Protein AF-G9L2N4-F1 (afdb_monomer)

pLDDT: mean 90.97, std 7.35, range [56.84, 98.19]

Mean predicted aligned error: 5.91 Å

Sequence (93 aa):
MLDFLAENNLCGQAILRIVSCGNAIIAELLRLSEFIPAVFRYRDRADQQKYGDIIFDFSYFKGPELWESKLEAKPELQDLDEEFRENNIEIVT

Structure (mmCIF, N/CA/C/O backbone):
data_AF-G9L2N4-F1
#
_entry.id   AF-G9L2N4-F1
#
loop_
_atom_site.group_PDB
_atom_site.id
_atom_site.type_symbol
_atom_site.label_atom_id
_atom_site.label_alt_id
_atom_site.label_comp_id
_atom_site.label_asym_id
_atom_site.label_entity_id
_atom_site.label_seq_id
_atom_site.pdbx_PDB_ins_code
_atom_site.Cartn_x
_atom_site.Cartn_y
_atom_site.Cartn_z
_atom_site.occupancy
_atom_site.B_iso_or_equiv
_atom_site.auth_seq_id
_atom_site.auth_comp_id
_atom_site.auth_asym_id
_atom_site.auth_atom_id
_atom_site.pdbx_PDB_model_num
ATOM 1 N N . MET A 1 1 ? 19.573 9.340 -40.485 1.00 56.84 1 MET A N 1
ATOM 2 C CA . MET A 1 1 ? 18.995 9.677 -39.168 1.00 56.84 1 MET A CA 1
ATOM 3 C C . MET A 1 1 ? 19.626 8.701 -38.188 1.00 56.84 1 MET A C 1
ATOM 5 O O . MET A 1 1 ? 19.553 7.513 -38.465 1.00 56.84 1 MET A O 1
ATOM 9 N N . LEU A 1 2 ? 20.373 9.168 -37.180 1.00 63.22 2 LEU A N 1
ATOM 10 C CA . LEU A 1 2 ? 20.918 8.269 -36.153 1.00 63.22 2 LEU A CA 1
ATOM 11 C C . LEU A 1 2 ? 19.736 7.588 -35.462 1.00 63.22 2 LEU A C 1
ATOM 13 O O . LEU A 1 2 ? 18.797 8.278 -35.065 1.00 63.22 2 LEU A O 1
ATOM 17 N N . ASP A 1 3 ? 19.760 6.259 -35.393 1.00 85.75 3 ASP A N 1
ATOM 18 C CA . ASP A 1 3 ? 18.704 5.496 -34.740 1.00 85.75 3 ASP A CA 1
ATOM 19 C C . ASP A 1 3 ? 18.671 5.875 -33.255 1.00 85.75 3 ASP A C 1
ATOM 21 O O . ASP A 1 3 ? 19.663 5.772 -32.528 1.00 85.75 3 ASP A O 1
ATOM 25 N N . PHE A 1 4 ? 17.529 6.405 -32.828 1.00 85.06 4 PHE A N 1
ATOM 26 C CA . PHE A 1 4 ? 17.346 6.908 -31.477 1.00 85.06 4 PHE A CA 1
ATOM 27 C C . PHE A 1 4 ? 17.476 5.787 -30.442 1.00 85.06 4 PHE A C 1
ATOM 29 O O . PHE A 1 4 ? 17.983 6.031 -29.352 1.00 85.06 4 PHE A O 1
ATOM 36 N N . LEU A 1 5 ? 17.081 4.562 -30.796 1.00 85.94 5 LEU A N 1
ATOM 37 C CA . LEU A 1 5 ? 17.132 3.399 -29.910 1.00 85.94 5 LEU A CA 1
ATOM 38 C C . LEU A 1 5 ? 18.411 2.572 -30.080 1.00 85.94 5 LEU A C 1
ATOM 40 O O . LEU A 1 5 ? 18.528 1.508 -29.474 1.00 85.94 5 LEU A O 1
ATOM 44 N N . ALA A 1 6 ? 19.384 3.051 -30.861 1.00 92.06 6 ALA A N 1
ATOM 45 C CA . ALA A 1 6 ? 20.669 2.378 -30.991 1.00 92.06 6 ALA A CA 1
ATOM 46 C C . ALA A 1 6 ? 21.353 2.206 -29.624 1.00 92.06 6 ALA A C 1
ATOM 48 O O . ALA A 1 6 ? 21.268 3.069 -28.747 1.00 92.06 6 ALA A O 1
ATOM 49 N N . GLU A 1 7 ? 22.074 1.100 -29.442 1.00 88.62 7 GLU A N 1
ATOM 50 C CA . GLU A 1 7 ? 22.755 0.779 -28.177 1.00 88.62 7 GLU A CA 1
ATOM 51 C C . GLU A 1 7 ? 23.817 1.817 -27.786 1.00 88.62 7 GLU A C 1
ATOM 53 O O . GLU A 1 7 ? 24.052 2.067 -26.606 1.00 88.62 7 GLU A O 1
ATOM 58 N N . ASN A 1 8 ? 24.433 2.468 -28.776 1.00 92.81 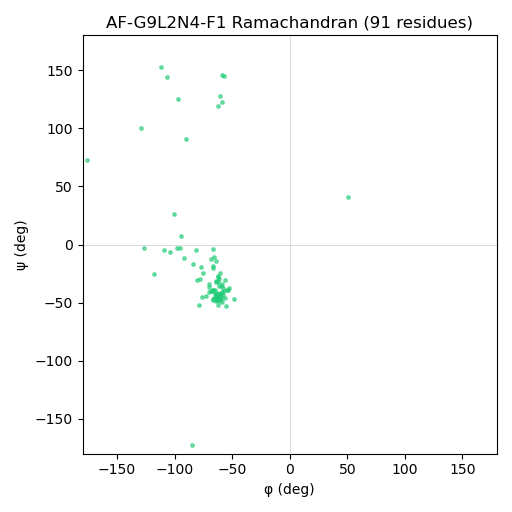8 ASN A N 1
ATOM 59 C CA . ASN A 1 8 ? 25.424 3.522 -28.565 1.00 92.81 8 ASN A CA 1
ATOM 60 C C . A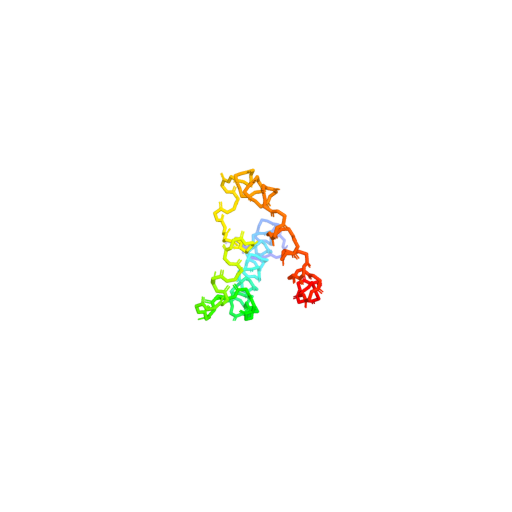SN A 1 8 ? 24.804 4.904 -28.282 1.00 92.81 8 ASN A C 1
ATOM 62 O O . ASN A 1 8 ? 25.534 5.853 -27.988 1.00 92.81 8 ASN A O 1
ATOM 66 N N . ASN A 1 9 ? 23.477 5.040 -28.352 1.00 94.06 9 ASN A N 1
ATOM 67 C CA . ASN A 1 9 ? 22.777 6.269 -28.011 1.00 94.06 9 ASN A CA 1
ATOM 68 C C . ASN A 1 9 ? 22.397 6.268 -26.525 1.00 94.06 9 ASN A C 1
ATOM 70 O O . ASN A 1 9 ? 21.317 5.825 -26.133 1.00 94.06 9 ASN A O 1
ATOM 74 N N . LEU A 1 10 ? 23.286 6.811 -25.692 1.00 93.81 10 LEU A N 1
ATOM 75 C CA . LEU A 1 10 ? 23.097 6.872 -24.238 1.00 93.81 10 LEU A CA 1
ATOM 76 C C . LEU A 1 10 ? 21.774 7.537 -23.828 1.00 93.81 10 LEU A C 1
ATOM 78 O O . LEU A 1 10 ? 21.123 7.073 -22.896 1.00 93.81 10 LEU A O 1
ATOM 82 N N . CYS A 1 11 ? 21.362 8.600 -24.528 1.00 94.12 11 CYS A N 1
ATOM 83 C CA . CYS A 1 11 ? 20.116 9.312 -24.238 1.00 94.12 11 CYS A CA 1
ATOM 84 C C . CYS A 1 11 ? 18.890 8.436 -24.534 1.00 94.12 11 CYS A C 1
ATOM 86 O O . CYS A 1 11 ? 18.007 8.299 -23.687 1.00 94.12 11 CYS A O 1
ATOM 88 N N . GLY A 1 12 ? 18.869 7.778 -25.697 1.00 94.81 12 GLY A N 1
ATOM 89 C CA . GLY A 1 12 ? 17.789 6.865 -26.076 1.00 94.81 12 GLY A CA 1
ATOM 90 C C . GLY A 1 12 ? 17.660 5.673 -25.128 1.00 94.81 12 GLY A C 1
ATOM 91 O O . GLY A 1 12 ? 16.564 5.368 -24.661 1.00 94.81 12 GLY A O 1
ATOM 92 N N . GLN A 1 13 ? 18.788 5.061 -24.757 1.00 94.88 13 GLN A N 1
ATOM 93 C CA . GLN A 1 13 ? 18.824 3.960 -23.788 1.00 94.88 13 GLN A CA 1
ATOM 94 C C . GLN A 1 13 ? 18.379 4.396 -22.385 1.00 94.88 13 GLN A C 1
ATO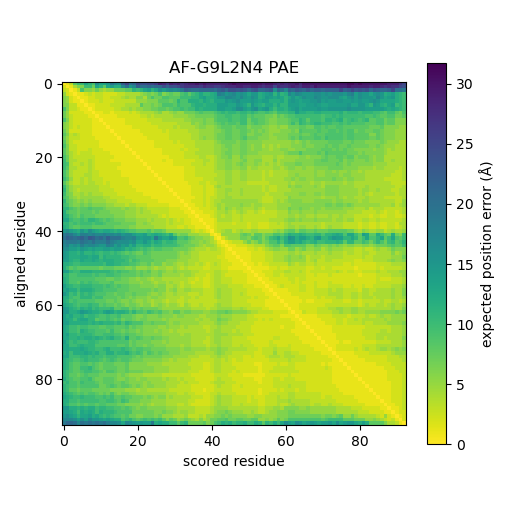M 96 O O . GLN A 1 13 ? 17.667 3.657 -21.703 1.00 94.88 13 GLN A O 1
ATOM 101 N N . ALA A 1 14 ? 18.760 5.600 -21.945 1.00 96.06 14 ALA A N 1
ATOM 102 C CA . ALA A 1 14 ? 18.338 6.137 -20.655 1.00 96.06 14 ALA A CA 1
ATOM 103 C C . ALA A 1 14 ? 16.817 6.338 -20.597 1.00 96.06 14 ALA A C 1
ATOM 105 O O . ALA A 1 14 ? 16.179 5.880 -19.649 1.00 96.06 14 ALA A O 1
ATOM 106 N N . ILE A 1 15 ? 16.225 6.953 -21.626 1.00 96.06 15 ILE A N 1
ATOM 107 C CA . ILE A 1 15 ? 14.770 7.142 -21.692 1.00 96.06 15 ILE A CA 1
ATOM 108 C C . ILE A 1 15 ? 14.050 5.795 -21.757 1.00 96.06 15 ILE A C 1
ATOM 110 O O . ILE A 1 15 ? 13.079 5.603 -21.027 1.00 96.06 15 ILE A O 1
ATOM 114 N N . LEU A 1 16 ? 14.540 4.839 -22.554 1.00 94.62 16 LEU A N 1
ATOM 115 C CA . LEU A 1 16 ? 13.936 3.508 -22.646 1.00 94.62 16 LEU A CA 1
ATOM 116 C C . LEU A 1 16 ? 13.888 2.809 -21.278 1.00 94.62 16 LEU A C 1
ATOM 118 O O . LEU A 1 16 ? 12.856 2.252 -20.908 1.00 94.62 16 LEU A O 1
ATOM 122 N N . ARG A 1 17 ? 14.971 2.892 -20.494 1.00 95.56 17 ARG A N 1
ATOM 123 C CA . ARG A 1 17 ? 15.021 2.346 -19.128 1.00 95.56 17 ARG A CA 1
ATOM 124 C C . ARG A 1 17 ? 14.046 3.052 -18.194 1.00 95.56 17 ARG A C 1
ATOM 126 O O . ARG A 1 17 ? 13.309 2.377 -17.485 1.00 95.56 17 ARG A O 1
ATOM 133 N N . ILE A 1 18 ? 14.008 4.385 -18.211 1.00 97.19 18 ILE A N 1
ATOM 134 C CA . ILE A 1 18 ? 13.095 5.166 -17.363 1.00 97.19 18 ILE A CA 1
ATOM 135 C C . ILE A 1 18 ? 11.638 4.812 -17.676 1.00 97.19 18 ILE A C 1
ATOM 137 O O . ILE A 1 18 ? 10.870 4.533 -16.760 1.00 97.19 18 ILE A O 1
ATOM 141 N N . VAL A 1 19 ? 11.267 4.770 -18.959 1.00 97.19 19 VAL A N 1
ATOM 142 C CA . VAL A 1 19 ? 9.905 4.430 -19.393 1.00 97.19 19 VAL A CA 1
ATOM 143 C C . VAL A 1 19 ? 9.563 2.984 -19.038 1.00 97.19 19 VAL A C 1
ATOM 145 O O . VAL A 1 19 ? 8.479 2.729 -18.521 1.00 97.19 19 VAL A O 1
ATOM 148 N N . SER A 1 20 ? 10.487 2.042 -19.245 1.00 97.19 20 SER A N 1
ATOM 149 C CA . SER A 1 20 ? 10.291 0.643 -18.851 1.00 97.19 20 SER A CA 1
ATOM 150 C C . SER A 1 20 ? 10.054 0.506 -17.346 1.00 97.19 20 SER A C 1
ATOM 152 O O . SER A 1 20 ? 9.117 -0.176 -16.936 1.00 97.19 20 SER A O 1
ATOM 154 N N . CYS A 1 21 ? 10.871 1.164 -16.520 1.00 97.81 21 CYS A N 1
ATOM 155 C CA . CYS A 1 21 ? 10.703 1.159 -15.068 1.00 97.81 21 CYS A CA 1
ATOM 156 C C . CYS A 1 21 ? 9.386 1.825 -14.651 1.00 97.81 21 CYS A C 1
ATOM 158 O O . CYS A 1 21 ? 8.665 1.279 -13.823 1.00 97.81 21 CYS A O 1
ATOM 160 N N . GLY A 1 22 ? 9.041 2.970 -15.249 1.00 98.19 22 GLY A N 1
ATOM 161 C CA . GLY A 1 22 ? 7.784 3.669 -14.981 1.00 98.19 22 GLY A CA 1
ATOM 162 C C . GLY A 1 22 ? 6.564 2.803 -15.295 1.00 98.19 22 GLY A C 1
ATOM 163 O O . GLY A 1 22 ? 5.664 2.692 -14.467 1.00 98.19 22 GLY A O 1
ATOM 164 N N . ASN A 1 23 ? 6.570 2.114 -16.438 1.00 97.94 23 ASN A N 1
ATOM 165 C CA . ASN A 1 23 ? 5.500 1.189 -16.808 1.00 97.94 23 ASN A CA 1
ATOM 166 C C . ASN A 1 23 ? 5.385 0.017 -15.829 1.00 97.94 23 ASN A C 1
ATOM 168 O O . ASN A 1 23 ? 4.272 -0.344 -15.457 1.00 97.94 23 ASN A O 1
ATOM 172 N N . ALA A 1 24 ? 6.512 -0.552 -15.389 1.00 98.12 24 ALA A N 1
ATOM 173 C CA . ALA A 1 24 ? 6.509 -1.625 -14.397 1.00 98.12 24 ALA A CA 1
ATOM 174 C C . ALA A 1 24 ? 5.922 -1.159 -13.054 1.00 98.12 24 ALA A C 1
ATOM 176 O O . ALA A 1 24 ? 5.081 -1.850 -12.486 1.00 98.12 24 ALA A O 1
ATOM 177 N N . ILE A 1 25 ? 6.297 0.038 -12.586 1.00 98.00 25 ILE A N 1
ATOM 178 C CA . ILE A 1 25 ? 5.756 0.630 -11.353 1.00 98.00 25 ILE A CA 1
ATOM 179 C C . ILE A 1 25 ? 4.245 0.849 -11.476 1.00 98.00 25 ILE A C 1
ATOM 181 O O . ILE A 1 25 ? 3.499 0.452 -10.587 1.00 98.00 25 ILE A O 1
ATOM 185 N N . ILE A 1 26 ? 3.775 1.449 -12.574 1.00 97.88 26 ILE A N 1
ATOM 186 C CA . ILE A 1 26 ? 2.342 1.709 -12.782 1.00 97.88 26 ILE A CA 1
ATOM 187 C C . ILE A 1 26 ? 1.554 0.397 -12.846 1.00 97.88 26 ILE A C 1
ATOM 189 O O . ILE A 1 26 ? 0.506 0.288 -12.211 1.00 97.88 26 ILE A O 1
ATOM 193 N N . ALA A 1 27 ? 2.052 -0.597 -13.585 1.00 97.88 27 ALA A N 1
ATOM 194 C CA . ALA A 1 27 ? 1.408 -1.903 -13.683 1.00 97.88 27 ALA A CA 1
ATOM 195 C C . ALA A 1 27 ? 1.289 -2.573 -12.308 1.00 97.88 27 ALA A C 1
ATOM 197 O O . ALA A 1 27 ? 0.235 -3.112 -11.977 1.00 97.88 27 ALA A O 1
ATOM 198 N N . GLU A 1 28 ? 2.335 -2.485 -11.488 1.00 96.88 28 GLU A N 1
ATOM 199 C CA . GLU A 1 28 ? 2.326 -3.057 -10.146 1.00 96.88 28 GLU A CA 1
ATOM 200 C C . GLU A 1 28 ? 1.390 -2.299 -9.196 1.00 96.88 28 GLU A C 1
ATOM 202 O O . GLU A 1 28 ? 0.633 -2.928 -8.462 1.00 96.88 28 GLU A O 1
ATOM 207 N N . LEU A 1 29 ? 1.349 -0.962 -9.253 1.00 95.94 29 LEU A N 1
ATOM 208 C CA . LEU A 1 29 ? 0.385 -0.167 -8.482 1.00 95.94 29 LEU A CA 1
ATOM 209 C C . LEU A 1 29 ? -1.064 -0.509 -8.853 1.00 95.94 29 LEU A C 1
ATOM 211 O O . LEU A 1 29 ? -1.905 -0.656 -7.967 1.00 95.94 29 LEU A O 1
ATOM 215 N N . LEU A 1 30 ? -1.358 -0.669 -10.148 1.00 96.12 30 LEU A N 1
ATOM 216 C CA . LEU A 1 30 ? -2.681 -1.088 -10.617 1.00 96.12 30 LEU A CA 1
ATOM 217 C C . LEU A 1 30 ? -3.026 -2.485 -10.102 1.00 96.12 30 LEU A C 1
ATOM 219 O O . LEU A 1 30 ? -4.099 -2.667 -9.529 1.00 96.12 30 LEU A O 1
ATOM 223 N N . ARG A 1 31 ? -2.095 -3.439 -10.215 1.00 95.38 31 ARG A N 1
ATOM 224 C CA . ARG A 1 31 ? -2.260 -4.788 -9.668 1.00 95.38 31 ARG A CA 1
ATOM 225 C C . ARG A 1 31 ? -2.565 -4.725 -8.170 1.00 95.38 31 ARG A C 1
ATOM 227 O O . ARG A 1 31 ? -3.579 -5.255 -7.733 1.00 95.38 31 ARG A O 1
ATOM 234 N N . LEU A 1 32 ? -1.752 -4.024 -7.382 1.00 91.56 32 LEU A N 1
ATOM 235 C CA . LEU A 1 32 ? -1.947 -3.888 -5.933 1.00 91.56 32 LEU A CA 1
ATOM 236 C C . LEU A 1 32 ? -3.289 -3.231 -5.573 1.00 91.56 32 LEU A C 1
ATOM 238 O O . LEU A 1 32 ? -3.929 -3.647 -4.608 1.00 91.56 32 LEU A O 1
ATOM 242 N N . SER A 1 33 ? -3.763 -2.272 -6.374 1.00 91.25 33 SER A N 1
ATOM 243 C CA . SER A 1 33 ? -5.069 -1.632 -6.161 1.00 91.25 33 SER A CA 1
ATOM 244 C C . SER A 1 33 ? -6.251 -2.611 -6.271 1.00 91.25 33 SER A C 1
ATOM 246 O O . SER A 1 33 ? -7.280 -2.438 -5.610 1.00 91.25 33 SER A O 1
ATOM 248 N N . GLU A 1 34 ? -6.102 -3.695 -7.038 1.00 91.12 34 GLU A N 1
ATOM 249 C CA . GLU A 1 34 ? -7.112 -4.752 -7.148 1.00 91.12 34 GLU A CA 1
ATOM 250 C C . GLU A 1 34 ? -7.087 -5.702 -5.936 1.00 91.12 34 GLU A C 1
ATOM 252 O O . GLU A 1 34 ? -8.140 -6.194 -5.507 1.00 91.12 34 GLU A O 1
ATOM 257 N N . PHE A 1 35 ? -5.920 -5.883 -5.310 1.00 89.12 35 PHE A N 1
ATOM 258 C CA . PHE A 1 35 ? -5.680 -6.835 -4.217 1.00 89.12 35 PHE A CA 1
ATOM 259 C C . PHE A 1 35 ? -5.665 -6.209 -2.813 1.00 89.12 35 PHE A C 1
ATOM 261 O O . PHE A 1 35 ? -5.086 -6.780 -1.893 1.00 89.12 35 PHE A O 1
ATOM 268 N N . ILE A 1 36 ? -6.352 -5.080 -2.605 1.00 87.38 36 ILE A N 1
ATOM 269 C CA . ILE A 1 36 ? -6.491 -4.489 -1.262 1.00 87.38 36 ILE A CA 1
ATOM 270 C C . ILE A 1 36 ? -7.171 -5.503 -0.314 1.00 87.38 36 ILE A C 1
ATOM 272 O O . ILE A 1 36 ? -8.301 -5.933 -0.616 1.00 87.38 36 ILE A O 1
ATOM 276 N N . PRO A 1 37 ? -6.536 -5.873 0.819 1.00 88.69 37 PRO A N 1
ATOM 277 C CA . PRO A 1 37 ? -7.098 -6.831 1.766 1.00 88.69 37 PRO A CA 1
ATOM 278 C C . PRO A 1 37 ? -8.456 -6.376 2.307 1.00 88.69 37 PRO A C 1
ATOM 280 O O . PRO A 1 37 ? -8.708 -5.183 2.481 1.00 88.69 37 PRO A O 1
ATOM 283 N N . ALA A 1 38 ? -9.348 -7.334 2.573 1.00 85.88 38 ALA A N 1
ATOM 284 C CA . ALA A 1 38 ? -10.737 -7.043 2.933 1.00 85.88 38 ALA A CA 1
ATOM 285 C C . ALA A 1 38 ? -10.860 -6.154 4.183 1.00 85.88 38 ALA A C 1
ATOM 287 O O . ALA A 1 38 ? -11.680 -5.237 4.184 1.00 85.88 38 ALA A O 1
ATOM 288 N N . VAL A 1 39 ? -9.988 -6.369 5.173 1.00 86.88 39 VAL A N 1
ATOM 289 C CA . VAL A 1 39 ? -9.937 -5.619 6.440 1.00 86.88 39 VAL A CA 1
ATOM 290 C C . VAL A 1 39 ? -9.676 -4.116 6.256 1.00 86.88 39 VAL A C 1
ATOM 292 O O . VAL A 1 39 ? -10.122 -3.323 7.073 1.00 86.88 39 VAL A O 1
ATOM 295 N N . PHE A 1 40 ? -9.044 -3.703 5.150 1.00 86.81 40 PHE A N 1
ATOM 296 C CA . PHE A 1 40 ? -8.793 -2.291 4.816 1.00 86.81 40 PHE A CA 1
ATOM 297 C C . PHE A 1 40 ? -9.820 -1.702 3.839 1.00 86.81 40 PHE A C 1
ATOM 299 O O . PHE A 1 40 ? -9.744 -0.533 3.469 1.00 86.81 40 PHE A O 1
ATOM 306 N N . ARG A 1 41 ? -10.763 -2.516 3.352 1.00 80.06 41 ARG A N 1
ATOM 307 C CA . ARG A 1 41 ? -11.674 -2.143 2.261 1.00 80.06 41 ARG A CA 1
ATOM 308 C C . ARG A 1 41 ? -13.021 -1.609 2.732 1.00 80.06 41 ARG A C 1
ATOM 310 O O . ARG A 1 41 ? -13.824 -1.244 1.876 1.00 80.06 41 ARG A O 1
ATOM 317 N N . TYR A 1 42 ? -13.277 -1.584 4.042 1.00 72.81 42 TYR A N 1
ATOM 318 C CA . TYR A 1 42 ? -14.489 -1.000 4.622 1.00 72.81 42 TYR A CA 1
ATOM 319 C C . TYR A 1 42 ? -15.794 -1.499 3.983 1.00 72.81 42 TYR A C 1
ATOM 321 O O . TYR A 1 42 ? -16.688 -0.702 3.688 1.00 72.81 42 TYR A O 1
ATOM 329 N N . ARG A 1 43 ? -15.895 -2.802 3.687 1.00 70.38 43 ARG A N 1
ATOM 330 C CA . ARG A 1 43 ? -17.027 -3.326 2.902 1.00 70.38 43 ARG A CA 1
ATOM 331 C C . ARG A 1 43 ? -18.342 -3.289 3.670 1.00 70.38 43 ARG A C 1
ATOM 333 O O . ARG A 1 43 ? -19.372 -2.982 3.072 1.00 70.38 43 ARG A O 1
ATOM 340 N N . ASP A 1 44 ? -18.290 -3.543 4.973 1.00 82.12 44 ASP A N 1
ATOM 341 C CA . ASP A 1 44 ? -19.475 -3.619 5.815 1.00 82.12 44 ASP A CA 1
ATOM 342 C C . ASP A 1 44 ? -19.598 -2.392 6.723 1.00 82.12 44 ASP A C 1
ATOM 344 O O . ASP A 1 44 ? -18.616 -1.856 7.240 1.00 82.12 44 ASP A O 1
ATOM 348 N N . ARG A 1 45 ? -20.842 -1.947 6.958 1.00 82.62 45 ARG A N 1
ATOM 349 C CA . ARG A 1 45 ? -21.134 -0.825 7.873 1.00 82.62 45 ARG A CA 1
ATOM 350 C C . ARG A 1 45 ? -20.593 -1.059 9.285 1.00 82.62 45 ARG A C 1
ATOM 352 O O . ARG A 1 45 ? -20.262 -0.093 9.961 1.00 82.62 45 ARG A O 1
ATOM 359 N N . ALA A 1 46 ? -20.521 -2.317 9.717 1.00 86.19 46 ALA A N 1
ATOM 360 C CA . ALA A 1 46 ? -1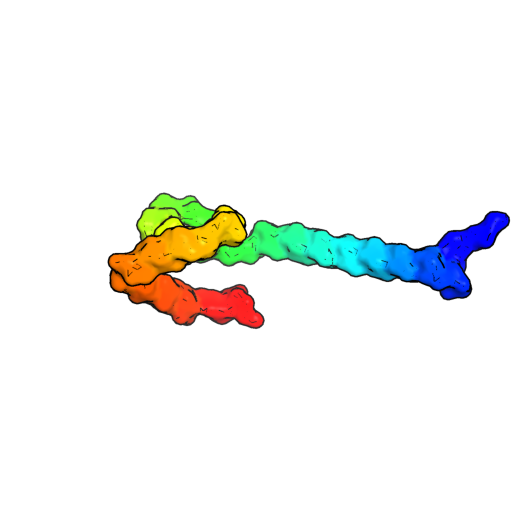9.971 -2.686 11.016 1.00 86.19 46 ALA A CA 1
ATOM 361 C C . ALA A 1 46 ? -18.466 -2.383 11.098 1.00 86.19 46 ALA A C 1
ATOM 363 O O . ALA A 1 46 ? -18.032 -1.740 12.051 1.00 86.19 46 ALA A O 1
ATOM 364 N N . ASP A 1 47 ? -17.697 -2.753 10.071 1.00 86.75 47 ASP A N 1
ATOM 365 C CA . ASP A 1 47 ? -16.256 -2.487 10.010 1.00 86.75 47 ASP A CA 1
ATOM 366 C C . ASP A 1 47 ? -15.968 -0.992 9.906 1.00 86.75 47 ASP A C 1
ATOM 368 O O . ASP A 1 47 ? -15.066 -0.490 10.568 1.00 86.75 47 ASP A O 1
ATOM 372 N N . GLN A 1 48 ? -16.769 -0.255 9.129 1.00 85.25 48 GLN A N 1
ATOM 373 C CA . GLN A 1 48 ? -16.666 1.206 9.065 1.00 85.25 48 GLN A CA 1
ATOM 374 C C . GLN A 1 48 ? -16.906 1.855 10.426 1.00 85.25 48 GLN A C 1
ATOM 376 O O . GLN A 1 48 ? -16.183 2.770 10.808 1.00 85.25 48 GLN A O 1
ATOM 381 N N . GLN A 1 49 ? -17.910 1.383 11.166 1.00 87.69 49 GLN A N 1
ATOM 382 C CA . GLN A 1 49 ? -18.221 1.919 12.485 1.00 87.69 49 GLN A CA 1
ATOM 383 C C . GLN A 1 49 ? -17.156 1.556 13.527 1.00 87.69 49 GLN A C 1
ATOM 385 O O . GLN A 1 49 ? -16.911 2.353 14.427 1.00 87.69 49 GLN A O 1
ATOM 390 N N . LYS A 1 50 ? -16.538 0.374 13.413 1.00 89.81 50 LYS A N 1
ATOM 391 C CA . LYS A 1 50 ? -15.504 -0.088 14.344 1.00 89.81 50 LYS A CA 1
ATOM 392 C C . LYS A 1 50 ? -14.146 0.553 14.051 1.00 89.81 50 LYS A C 1
ATOM 394 O O . LYS A 1 50 ? -13.547 1.119 14.950 1.00 89.81 50 LYS A O 1
ATOM 399 N N . TYR A 1 51 ? -13.673 0.483 12.809 1.00 91.56 51 TYR A N 1
ATOM 400 C CA . TYR A 1 51 ? -12.290 0.811 12.444 1.00 91.56 51 TYR A CA 1
ATOM 401 C C . TYR A 1 51 ? -12.118 2.171 11.758 1.00 91.56 51 TYR A C 1
ATOM 403 O O . TYR A 1 51 ? -10.989 2.604 11.540 1.00 91.56 51 TYR A O 1
ATOM 411 N N . GLY A 1 52 ? -13.208 2.870 11.427 1.00 88.75 52 GLY A N 1
ATOM 412 C CA . GLY A 1 52 ? -13.152 4.136 10.685 1.00 88.75 52 GLY A CA 1
ATOM 413 C C . GLY A 1 52 ? -12.451 5.288 11.413 1.00 88.75 52 GLY A C 1
ATOM 414 O O . GLY A 1 52 ? -12.128 6.291 10.783 1.00 88.75 52 GLY A O 1
ATOM 415 N N . ASP A 1 53 ? -12.214 5.157 12.720 1.00 91.19 53 ASP A N 1
ATOM 416 C CA . ASP A 1 53 ? -11.459 6.134 13.509 1.00 91.19 53 ASP A CA 1
ATOM 417 C C . ASP A 1 53 ? -9.950 5.830 13.595 1.00 91.19 53 ASP A C 1
ATOM 419 O O . ASP A 1 53 ? -9.209 6.709 14.033 1.00 91.19 53 ASP A O 1
ATOM 423 N N . ILE A 1 54 ? -9.501 4.638 13.174 1.00 92.44 54 ILE A N 1
ATOM 424 C CA . ILE A 1 54 ? -8.089 4.209 13.245 1.00 92.44 54 ILE A CA 1
ATOM 425 C C . ILE A 1 54 ? -7.461 3.921 11.871 1.00 92.44 54 ILE A C 1
ATOM 427 O O . ILE A 1 54 ? -6.255 4.049 11.697 1.00 92.44 54 ILE A O 1
ATOM 431 N N . ILE A 1 55 ? -8.264 3.576 10.860 1.00 91.00 55 ILE A N 1
ATOM 432 C CA . ILE A 1 55 ? -7.786 3.400 9.487 1.00 91.00 55 ILE A CA 1
ATOM 433 C C . ILE A 1 55 ? -8.051 4.704 8.718 1.00 91.00 55 ILE A C 1
ATOM 435 O O . ILE A 1 55 ? -9.177 5.190 8.628 1.00 91.00 55 ILE A O 1
ATOM 439 N N . PHE A 1 56 ? -7.022 5.281 8.107 1.00 90.06 56 PHE A N 1
ATOM 440 C CA . PHE A 1 56 ? -7.145 6.547 7.381 1.00 90.06 56 PHE A CA 1
ATOM 441 C C . PHE A 1 56 ? -6.974 6.354 5.875 1.00 90.06 56 PHE A C 1
ATOM 443 O O . PHE A 1 56 ? -6.293 5.438 5.413 1.00 90.06 56 PHE A O 1
ATOM 450 N N . ASP A 1 57 ? -7.591 7.237 5.093 1.00 88.06 57 ASP A N 1
ATOM 451 C CA . ASP A 1 57 ? -7.276 7.368 3.674 1.00 88.06 57 ASP A CA 1
ATOM 452 C C . ASP A 1 57 ? -6.060 8.297 3.475 1.00 88.06 57 ASP A C 1
ATOM 454 O O . ASP A 1 57 ? -5.416 8.762 4.419 1.00 88.06 57 ASP A O 1
ATOM 458 N N . PHE A 1 58 ? -5.745 8.632 2.223 1.00 90.62 58 PHE A N 1
ATOM 459 C CA . PHE A 1 58 ? -4.637 9.541 1.918 1.00 90.62 58 PHE A CA 1
ATOM 460 C C . PHE A 1 58 ? -4.844 10.990 2.390 1.00 90.62 58 PHE A C 1
ATOM 462 O O . PHE A 1 58 ? -3.927 11.802 2.255 1.00 90.62 58 PHE A O 1
ATOM 469 N N . SER A 1 59 ? -6.000 11.346 2.96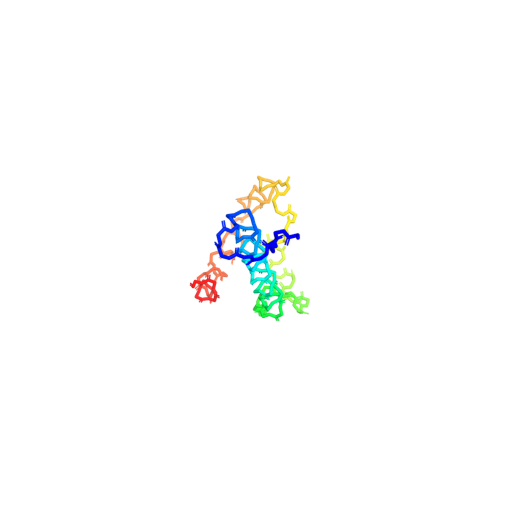3 1.00 90.94 59 SER A N 1
ATOM 470 C CA . SER A 1 59 ? -6.158 12.631 3.648 1.00 90.94 59 SER A CA 1
ATOM 471 C C . SER A 1 59 ? -5.302 12.729 4.912 1.00 90.94 59 SER A C 1
ATOM 473 O O . SER A 1 59 ? -4.967 13.849 5.298 1.00 90.94 59 SER A O 1
ATOM 475 N N . TYR A 1 60 ? -4.858 11.597 5.475 1.00 94.00 60 TYR A N 1
ATOM 476 C CA . TYR A 1 60 ? -3.883 11.551 6.566 1.00 94.00 60 TYR A CA 1
ATOM 477 C C . TYR A 1 60 ? -2.658 12.429 6.282 1.00 94.00 60 TYR A C 1
ATOM 479 O O . TYR A 1 60 ? -2.289 13.284 7.083 1.00 94.00 60 TYR A O 1
ATOM 487 N N . PHE A 1 61 ? -2.097 12.315 5.074 1.00 94.56 61 PHE A N 1
ATOM 488 C CA . PHE A 1 61 ? -0.885 13.036 4.676 1.00 94.56 61 PHE A CA 1
ATOM 489 C C . PHE A 1 61 ? -1.047 14.560 4.595 1.00 94.56 61 PHE A C 1
ATOM 491 O O . PHE A 1 61 ? -0.055 15.269 4.451 1.00 94.56 61 PHE A O 1
ATOM 498 N N . LYS A 1 62 ? -2.277 15.085 4.660 1.00 95.25 62 LYS A N 1
ATOM 499 C CA . LYS A 1 62 ? -2.533 16.534 4.646 1.00 95.25 62 LYS A CA 1
ATOM 500 C C . LYS A 1 62 ? -2.408 17.178 6.028 1.00 95.25 62 LYS A C 1
ATOM 502 O O . LYS A 1 62 ? -2.323 18.400 6.097 1.00 95.25 62 LYS A O 1
ATOM 507 N N . GLY A 1 63 ? -2.427 16.385 7.095 1.00 93.25 63 GLY A N 1
ATOM 508 C CA . GLY A 1 63 ? -2.288 16.864 8.469 1.00 93.25 63 GLY A CA 1
ATOM 509 C C . GLY A 1 63 ? -2.247 15.700 9.452 1.00 93.25 63 GLY A C 1
ATOM 510 O O . GLY A 1 63 ? -3.249 15.485 10.138 1.00 93.25 63 GLY A O 1
ATOM 511 N N . PRO A 1 64 ? -1.139 14.938 9.492 1.00 94.69 64 PRO A N 1
ATOM 512 C CA . PRO A 1 64 ? -0.989 13.771 10.360 1.00 94.69 64 PRO A CA 1
ATOM 513 C C . PRO A 1 64 ? -1.281 14.084 11.828 1.00 94.69 64 PRO A C 1
ATOM 515 O O . PRO A 1 64 ? -1.985 13.331 12.493 1.00 94.69 64 PRO A O 1
ATOM 518 N N . GLU A 1 65 ? -0.853 15.255 12.301 1.00 95.94 65 GLU A N 1
ATOM 519 C CA . GLU A 1 65 ? -0.933 15.658 13.706 1.00 95.94 65 GLU A CA 1
ATOM 520 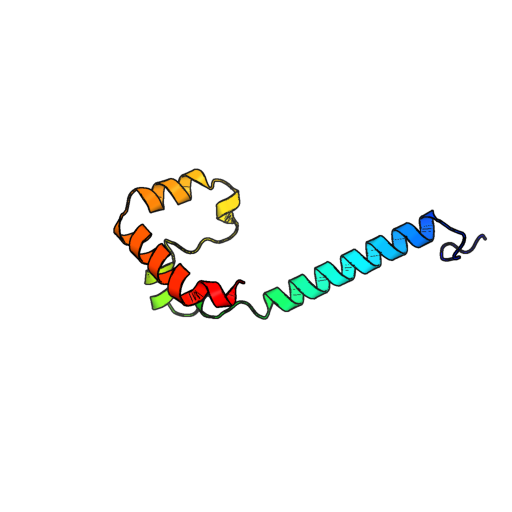C C . GLU A 1 65 ? -2.382 15.746 14.208 1.00 95.94 65 GLU A C 1
ATOM 522 O O . GLU A 1 65 ? -2.664 15.474 15.373 1.00 95.94 65 GLU A O 1
ATOM 527 N N . LEU A 1 66 ? -3.324 16.114 13.331 1.00 92.50 66 LEU A N 1
ATOM 528 C CA . LEU A 1 66 ? -4.749 16.176 13.672 1.00 92.50 66 LEU A CA 1
ATOM 529 C C . LEU A 1 66 ? -5.327 14.782 13.927 1.00 92.50 66 LEU A 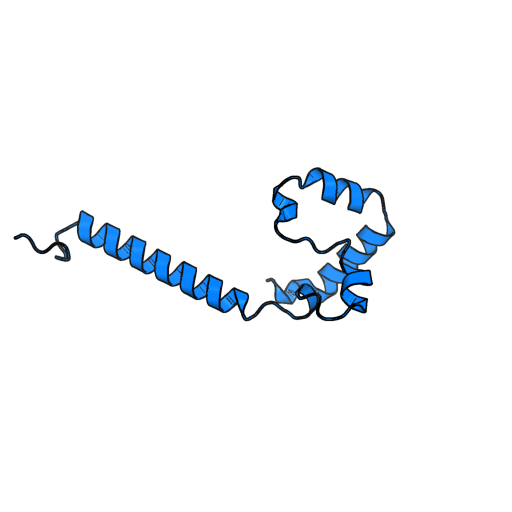C 1
ATOM 531 O O . LEU A 1 66 ? -6.158 14.607 14.820 1.00 92.50 66 LEU A O 1
ATOM 535 N N . TRP A 1 67 ? -4.909 13.806 13.123 1.00 92.44 67 TRP A N 1
ATOM 536 C CA . TRP A 1 67 ? -5.367 12.425 13.225 1.00 92.44 67 TRP A CA 1
ATOM 537 C C . TRP A 1 67 ? -4.707 11.720 14.408 1.00 92.44 67 TRP A C 1
ATOM 539 O O . TRP A 1 67 ? -5.412 11.113 15.212 1.00 92.44 67 TRP A O 1
ATOM 549 N N . GLU A 1 68 ? -3.393 11.891 14.570 1.00 93.88 68 GLU A N 1
ATOM 550 C CA . GLU A 1 68 ? -2.626 11.365 15.703 1.00 93.88 68 GLU A CA 1
ATOM 551 C C . GLU A 1 68 ? -3.163 11.916 17.032 1.00 93.88 68 GLU A C 1
ATOM 553 O O . GLU A 1 68 ? -3.524 11.141 17.911 1.00 93.88 68 GLU A O 1
ATOM 558 N N . SER A 1 69 ? -3.365 13.235 17.153 1.00 94.44 69 SER A N 1
ATOM 559 C CA . SER A 1 69 ? -3.909 13.840 18.379 1.00 94.44 69 SER A CA 1
ATOM 560 C C . SER A 1 69 ? -5.316 13.332 18.723 1.00 94.44 69 SER A C 1
ATOM 562 O O . SER A 1 69 ? -5.646 13.162 19.899 1.00 94.44 69 SER A O 1
ATOM 564 N N . LYS A 1 70 ? -6.159 13.064 17.715 1.00 91.94 70 LYS A N 1
ATOM 565 C CA . LYS A 1 70 ? -7.496 12.487 17.920 1.00 91.94 70 LYS A CA 1
ATOM 566 C C . LYS A 1 70 ? -7.417 11.054 18.457 1.00 91.94 70 LYS A C 1
ATOM 568 O O . LYS A 1 70 ? -8.246 10.692 19.294 1.00 91.94 70 LYS A O 1
ATOM 573 N N . LEU A 1 71 ? -6.466 10.264 17.964 1.00 93.81 71 LEU A N 1
ATOM 574 C CA . LEU A 1 71 ? -6.248 8.880 18.379 1.00 93.81 71 LEU A CA 1
ATOM 575 C C . LEU A 1 71 ? -5.639 8.826 19.787 1.00 93.81 71 LEU A C 1
ATOM 577 O O . LEU A 1 71 ? -6.144 8.116 20.649 1.00 93.81 71 LEU A O 1
ATOM 581 N N . GLU A 1 72 ? -4.644 9.669 20.066 1.00 94.69 72 GLU A N 1
ATOM 582 C CA . GLU A 1 72 ? -3.994 9.776 21.377 1.00 94.69 72 GLU A CA 1
ATOM 583 C C . GLU A 1 72 ? -4.922 10.255 22.497 1.00 94.69 72 GLU A C 1
ATOM 585 O O . GLU A 1 72 ? -4.770 9.862 23.652 1.00 94.69 72 GLU A O 1
ATOM 590 N N . ALA A 1 73 ? -5.908 11.094 22.173 1.00 95.75 73 ALA A N 1
ATOM 591 C CA . ALA A 1 73 ? -6.869 11.593 23.150 1.00 95.75 73 ALA A CA 1
ATOM 592 C C . ALA A 1 73 ? -7.827 10.509 23.684 1.00 95.75 73 ALA A C 1
ATOM 594 O O . ALA A 1 73 ? -8.555 10.769 24.646 1.00 95.75 73 ALA A O 1
ATOM 595 N N . LYS A 1 74 ? -7.869 9.329 23.052 1.00 96.69 74 LYS A N 1
ATOM 596 C CA . LYS A 1 74 ? -8.833 8.262 23.331 1.00 96.69 74 LYS A CA 1
ATOM 597 C C . LYS A 1 74 ? -8.119 6.924 23.543 1.00 96.69 74 LYS A C 1
ATOM 599 O O . LYS A 1 74 ? -7.799 6.257 22.559 1.00 96.69 74 LYS A O 1
ATOM 604 N N . PRO A 1 75 ? -7.921 6.492 24.800 1.00 95.69 75 PRO A N 1
ATOM 605 C CA . PRO A 1 75 ? -7.296 5.205 25.108 1.00 95.69 75 PRO A CA 1
ATOM 606 C C . PRO A 1 75 ? -7.965 4.028 24.388 1.00 95.69 75 PRO A C 1
ATOM 608 O O . PRO A 1 75 ? -7.289 3.155 23.863 1.00 95.69 75 PRO A O 1
ATOM 611 N N . GLU A 1 76 ? -9.293 4.055 24.255 1.00 96.06 76 GLU A N 1
ATOM 612 C CA . GLU A 1 76 ? -10.042 3.013 23.553 1.00 96.06 76 GLU A CA 1
ATOM 613 C C . GLU A 1 76 ? -9.694 2.884 22.059 1.00 96.06 76 GLU A C 1
ATOM 615 O O . GLU A 1 76 ? -9.836 1.803 21.493 1.00 96.06 76 GLU A O 1
ATOM 620 N N . LEU A 1 77 ? -9.250 3.967 21.408 1.00 95.25 77 LEU A N 1
ATOM 621 C CA . LEU A 1 77 ? -8.788 3.914 20.020 1.00 95.25 77 LEU A CA 1
ATOM 622 C C . LEU A 1 77 ? -7.354 3.396 19.924 1.00 95.25 77 LEU A C 1
ATOM 624 O O . LEU A 1 77 ? -7.028 2.751 18.935 1.00 95.25 77 LEU A O 1
ATOM 628 N N . GLN A 1 78 ? -6.523 3.651 20.937 1.00 95.69 78 GLN A N 1
ATOM 629 C CA . GLN A 1 78 ? -5.160 3.120 21.002 1.00 95.69 78 GLN A CA 1
ATOM 630 C C . GLN A 1 78 ? -5.172 1.600 21.168 1.00 95.69 78 GLN A C 1
ATOM 632 O O . GLN A 1 78 ? -4.525 0.904 20.391 1.00 95.69 78 GLN A O 1
ATOM 637 N N . ASP A 1 79 ? -5.974 1.089 22.107 1.00 96.44 79 ASP A N 1
ATOM 638 C CA . ASP A 1 79 ? -6.136 -0.355 22.317 1.00 96.44 79 ASP A CA 1
ATOM 639 C C . ASP A 1 79 ? -6.657 -1.041 21.040 1.00 96.44 79 ASP A C 1
ATOM 641 O O . ASP A 1 79 ? -6.202 -2.119 20.658 1.00 96.44 79 ASP A O 1
ATOM 645 N N . LEU A 1 80 ? -7.604 -0.393 20.349 1.00 95.75 80 LEU A N 1
ATOM 646 C CA . LE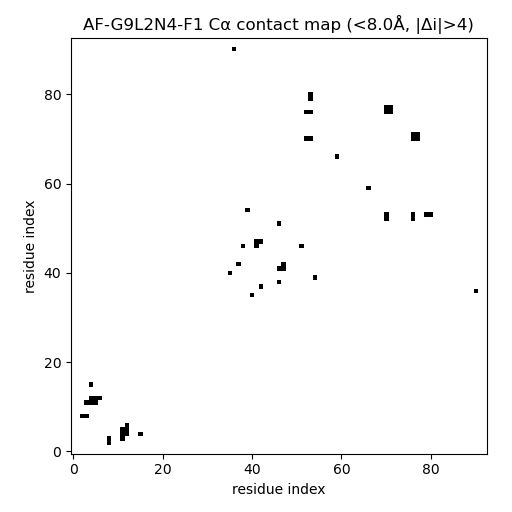U A 1 80 ? -8.173 -0.901 19.104 1.00 95.75 80 LEU A CA 1
ATOM 647 C C . LEU A 1 80 ? -7.167 -0.889 17.943 1.00 95.75 80 LEU A C 1
ATOM 649 O O . LEU A 1 80 ? -7.169 -1.821 17.137 1.00 95.75 80 LEU A O 1
ATOM 653 N N . ASP A 1 81 ? -6.345 0.157 17.831 1.00 94.69 81 ASP A N 1
ATOM 654 C CA . ASP A 1 81 ? -5.281 0.252 16.827 1.00 94.69 81 ASP A CA 1
ATOM 655 C C . ASP A 1 81 ? -4.215 -0.829 17.047 1.00 94.69 81 ASP A C 1
ATOM 657 O O . ASP A 1 81 ? -3.831 -1.524 16.102 1.00 94.69 81 ASP A O 1
ATOM 661 N N . GLU A 1 82 ? -3.814 -1.056 18.302 1.00 95.56 82 GLU A N 1
ATOM 662 C CA . GLU A 1 82 ? -2.867 -2.111 18.666 1.00 95.56 82 GLU A CA 1
ATOM 663 C C . GLU A 1 82 ? -3.432 -3.508 18.364 1.00 95.56 82 GLU A C 1
ATOM 665 O O . GLU A 1 82 ? -2.788 -4.278 17.647 1.00 95.56 82 GLU A O 1
ATOM 670 N N . GLU A 1 83 ? -4.670 -3.806 18.786 1.00 95.44 83 GLU A N 1
ATOM 671 C CA . GLU A 1 83 ? -5.362 -5.063 18.456 1.00 95.44 83 GLU A CA 1
ATOM 672 C C . GLU A 1 83 ? -5.435 -5.271 16.935 1.00 95.44 83 GLU A C 1
ATOM 674 O O . GLU A 1 83 ? -5.178 -6.365 16.419 1.00 95.44 83 GLU A O 1
ATOM 679 N N . PHE A 1 84 ? -5.801 -4.228 16.185 1.00 94.00 84 PHE A N 1
ATOM 680 C CA . PHE A 1 84 ? -5.911 -4.319 14.735 1.00 94.00 84 PHE A CA 1
ATOM 681 C C . PHE A 1 84 ? -4.549 -4.596 14.092 1.00 94.00 84 PHE A C 1
ATOM 683 O O . PHE A 1 84 ? -4.449 -5.454 13.209 1.00 94.00 84 PHE A O 1
ATOM 690 N N . ARG A 1 85 ? -3.495 -3.915 14.547 1.00 93.00 85 ARG A N 1
ATOM 691 C CA . ARG A 1 85 ? -2.129 -4.108 14.064 1.00 93.00 85 ARG A CA 1
ATOM 692 C C . ARG A 1 85 ? -1.637 -5.523 14.339 1.00 93.00 85 ARG A C 1
ATOM 694 O O . ARG A 1 85 ? -1.186 -6.179 13.404 1.00 93.00 85 ARG A O 1
ATOM 701 N N . GLU A 1 86 ? -1.733 -6.009 15.573 1.00 94.75 86 GLU A N 1
ATOM 702 C CA . GLU A 1 86 ? -1.256 -7.347 15.949 1.00 94.75 86 GLU A CA 1
ATOM 703 C C . GLU A 1 86 ? -1.902 -8.451 15.108 1.00 94.75 86 GLU A C 1
ATOM 705 O O . GLU A 1 86 ? -1.220 -9.366 14.649 1.00 94.75 86 GLU A O 1
ATOM 710 N N . ASN A 1 87 ? -3.200 -8.325 14.828 1.00 92.94 87 ASN A N 1
ATOM 711 C CA . ASN A 1 87 ? -3.942 -9.323 14.063 1.00 92.94 87 ASN A CA 1
ATOM 712 C C . ASN A 1 87 ? -3.68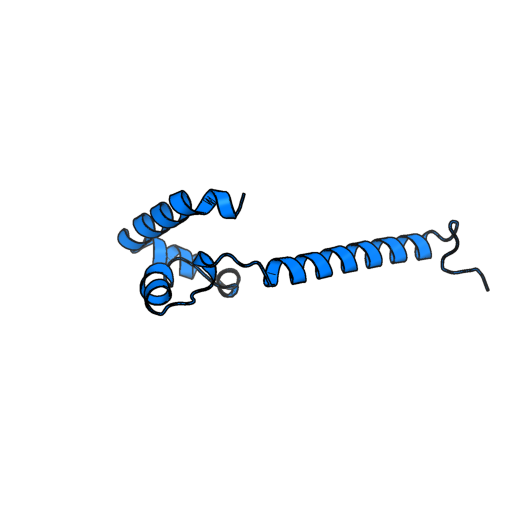9 -9.277 12.546 1.00 92.94 87 ASN A C 1
ATOM 714 O O . ASN A 1 87 ? -3.995 -10.249 11.856 1.00 92.94 87 ASN A O 1
ATOM 718 N N . ASN A 1 88 ? -3.182 -8.163 12.002 1.00 92.31 88 ASN A N 1
ATOM 719 C CA . ASN A 1 88 ? -3.122 -7.941 10.550 1.00 92.31 88 ASN A CA 1
ATOM 720 C C . ASN A 1 88 ? -1.729 -7.570 10.012 1.00 92.31 88 ASN A C 1
ATOM 722 O O . ASN A 1 88 ? -1.575 -7.439 8.797 1.00 92.31 88 ASN A O 1
ATOM 726 N N . ILE A 1 89 ? -0.708 -7.414 10.862 1.00 91.12 89 ILE A N 1
ATOM 727 C CA . ILE A 1 89 ? 0.634 -6.961 10.448 1.00 91.12 89 ILE A CA 1
ATOM 728 C C . ILE A 1 89 ? 1.284 -7.874 9.397 1.00 91.12 89 ILE A C 1
ATOM 730 O O . ILE A 1 89 ? 1.964 -7.392 8.490 1.00 91.12 89 ILE A O 1
ATOM 734 N N . GLU A 1 90 ? 1.018 -9.179 9.461 1.00 90.88 90 GLU A N 1
ATOM 735 C CA . GLU A 1 90 ? 1.542 -10.168 8.510 1.00 90.88 90 GLU A CA 1
ATOM 736 C C . GLU A 1 90 ? 0.991 -9.989 7.087 1.00 90.88 90 GLU A C 1
ATOM 738 O O . GLU A 1 90 ? 1.586 -10.469 6.131 1.00 90.88 90 GLU A O 1
ATOM 743 N N . ILE A 1 91 ? -0.128 -9.277 6.917 1.00 86.44 91 ILE A N 1
ATOM 744 C CA . ILE A 1 91 ? -0.716 -9.002 5.597 1.00 86.44 91 ILE A CA 1
ATOM 745 C C . ILE A 1 91 ? 0.088 -7.920 4.850 1.00 86.44 91 ILE A C 1
ATOM 747 O O . ILE A 1 91 ? 0.031 -7.839 3.623 1.00 86.44 91 ILE A O 1
ATOM 751 N N . VAL A 1 92 ? 0.810 -7.068 5.586 1.00 78.81 92 VAL A N 1
ATOM 752 C CA . VAL A 1 92 ? 1.476 -5.858 5.069 1.00 78.81 92 VAL A CA 1
ATOM 753 C C . VAL A 1 92 ? 3.011 -6.000 5.044 1.00 78.81 92 VAL A C 1
ATOM 755 O O . VAL A 1 92 ? 3.692 -5.106 4.543 1.00 78.81 92 VAL A O 1
ATOM 758 N N . THR A 1 93 ? 3.556 -7.108 5.563 1.00 68.75 93 THR A N 1
ATOM 759 C CA . THR A 1 93 ? 5.005 -7.383 5.685 1.00 68.75 93 THR A CA 1
ATOM 760 C C . THR A 1 93 ? 5.483 -8.356 4.611 1.00 68.75 93 THR A C 1
ATOM 762 O O . THR A 1 93 ? 6.577 -8.118 4.050 1.00 68.75 93 THR A O 1
#

Solvent-accessible surface area (backbone atoms only — not comparable to full-atom values): 5664 Å² total; per-residue (Å²): 130,85,62,58,78,37,88,88,29,63,67,38,50,50,51,52,50,51,52,53,52,50,52,52,52,51,53,48,52,55,53,52,67,73,64,62,56,69,92,80,58,56,83,46,73,66,52,40,70,70,42,55,84,72,59,74,64,81,68,42,82,77,48,52,66,64,56,51,53,58,36,71,74,31,68,73,49,47,57,48,44,50,55,51,43,73,76,44,48,82,81,80,110

Radius of gyration: 21.54 Å; Cα contacts (8 Å, |Δi|>4): 29; chains: 1; bounding box: 47×27×64 Å

Organism: Mustela putorius furo (NCBI:txid9669)

Foldseek 3Di:
DPDLCDPPNPVSVVVVVVVVVVVVVVVVVVVVVVVDDPLLVCPDPVSCVLCVLPRDDPVCVVPVPVSVVSQVVDVVSVVSNVVVCVVCVVVVD

InterPro domains:
  IPR019393 WASH complex, subunit strumpellin [PF10266] (23-93)
  IPR019393 WASH complex, subunit strumpellin [PTHR15691] (1-92)

Secondary structure (DSSP, 8-state):
---TT-TT-HHHHHHHHHHHHHHHHHHHHHHHHHT--GGGTT-SHHHHHHHTTTS--GGGGG-HHHHHHHHHT-HHHHHHHHHHHHHHGGGT-